Protein AF-A0A6V7LAZ9-F1 (afdb_monomer_lite)

Sequence (55 aa):
ELLVIVEYCRYGNLHNYLLRHRGEFINQIDPATGKIDLSIGSDLLKRSVSVSSHN

Radius of gyration: 17.66 Å; chains: 1; bounding box: 37×25×52 Å

Secondary structure (DSSP, 8-state):
---------TT--HHHHHHHTGGG----B-TTT-SB-TTTTHHHHHTTTT-----

pLDDT: mean 86.34, std 16.47, range [40.62, 97.81]

Organism: NCBI:txid1563983

Foldseek 3Di:
DDDDDDDDDPQPDPVVNCVVCVVVDFDQQDPVPRDGHPVGCPVVVVVVVPPPDDD

Structure (mmCIF, N/CA/C/O backbone):
data_AF-A0A6V7LAZ9-F1
#
_entry.id   AF-A0A6V7LAZ9-F1
#
loop_
_atom_site.group_PDB
_atom_site.id
_atom_site.type_symbol
_atom_site.label_atom_id
_atom_site.label_alt_id
_atom_site.label_comp_id
_atom_site.label_asym_id
_atom_site.label_entity_id
_atom_site.label_seq_id
_atom_site.pdbx_PDB_ins_code
_atom_site.Cartn_x
_atom_site.Cartn_y
_atom_site.Cartn_z
_atom_site.occupancy
_atom_site.B_iso_or_equiv
_atom_site.auth_seq_id
_atom_site.auth_comp_id
_atom_site.auth_asym_id
_atom_site.auth_atom_id
_atom_site.pdbx_PDB_model_num
ATOM 1 N N . GLU A 1 1 ? -5.171 2.103 34.247 1.00 76.12 1 GLU A N 1
ATOM 2 C CA . GLU A 1 1 ? -5.208 1.816 32.796 1.00 76.12 1 GLU A CA 1
ATOM 3 C C . GLU A 1 1 ? -5.195 3.138 32.035 1.00 76.12 1 GLU A C 1
ATOM 5 O O . GLU A 1 1 ? -5.669 4.124 32.590 1.00 76.12 1 GLU A O 1
ATOM 10 N N . LEU A 1 2 ? -4.609 3.185 30.834 1.00 88.56 2 LEU A N 1
ATOM 11 C CA . LEU A 1 2 ? -4.517 4.393 30.003 1.00 88.56 2 LEU A CA 1
ATOM 12 C C . LEU A 1 2 ? -5.175 4.121 28.649 1.00 88.56 2 LEU A C 1
ATOM 14 O O . LEU A 1 2 ? 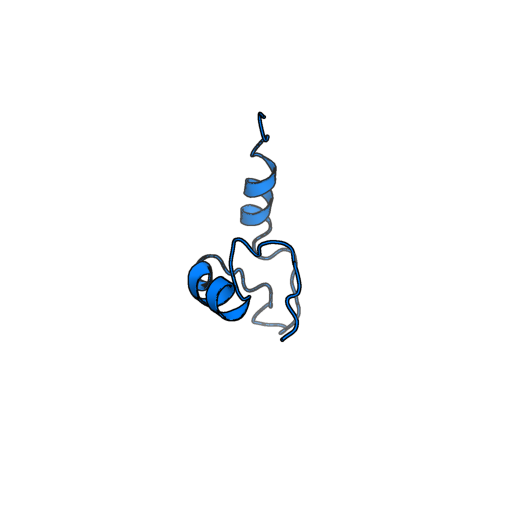-4.885 3.110 28.014 1.00 88.56 2 LEU A O 1
ATOM 18 N N . LEU A 1 3 ? -6.038 5.035 28.215 1.00 93.88 3 LEU A N 1
ATOM 19 C CA . LEU A 1 3 ? -6.744 4.975 26.938 1.00 93.88 3 LEU A CA 1
ATOM 20 C C . LEU A 1 3 ? -6.244 6.113 26.043 1.00 93.88 3 LEU A C 1
ATOM 22 O O . LEU A 1 3 ? -6.071 7.236 26.516 1.00 93.88 3 LEU A O 1
ATOM 26 N N . VAL A 1 4 ? -6.017 5.823 24.761 1.00 96.19 4 VAL A N 1
ATOM 27 C CA . VAL A 1 4 ? -5.542 6.793 23.764 1.00 96.19 4 VAL A CA 1
ATOM 28 C C . VAL A 1 4 ? -6.551 6.861 22.626 1.00 96.19 4 VAL A C 1
ATOM 30 O O . VAL A 1 4 ? -6.921 5.834 22.058 1.00 96.19 4 VAL A O 1
ATOM 33 N N . ILE A 1 5 ? -6.993 8.072 22.299 1.00 97.25 5 ILE A N 1
ATOM 34 C CA . ILE A 1 5 ? -7.888 8.327 21.170 1.00 97.25 5 ILE A CA 1
ATOM 35 C C . ILE A 1 5 ? -7.025 8.610 19.943 1.00 97.25 5 ILE A C 1
ATOM 37 O O . ILE A 1 5 ? -6.146 9.469 19.984 1.00 97.25 5 ILE A O 1
ATOM 41 N N . VAL A 1 6 ? -7.284 7.883 18.861 1.00 97.25 6 VAL A N 1
ATOM 42 C CA . VAL A 1 6 ? -6.609 8.033 17.568 1.00 97.25 6 VAL A CA 1
ATOM 43 C C . VAL A 1 6 ? -7.642 8.069 16.451 1.00 97.25 6 VAL A C 1
ATOM 45 O O . VAL A 1 6 ? -8.787 7.649 16.628 1.00 97.25 6 VAL A O 1
ATOM 48 N N . GLU A 1 7 ? -7.233 8.563 15.291 1.00 97.81 7 GLU A N 1
ATOM 49 C CA . GLU A 1 7 ? -8.067 8.542 14.096 1.00 97.81 7 GLU A CA 1
ATOM 50 C C . GLU A 1 7 ? -8.346 7.109 13.624 1.00 97.81 7 GLU A C 1
ATOM 52 O O . GLU A 1 7 ? -7.544 6.187 13.802 1.00 97.81 7 GLU A O 1
ATOM 57 N N . TYR A 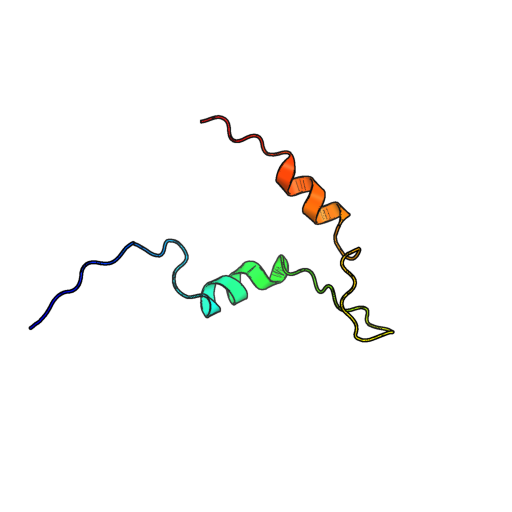1 8 ? -9.506 6.917 12.999 1.00 96.94 8 TYR A N 1
ATOM 58 C CA . TYR A 1 8 ? -9.9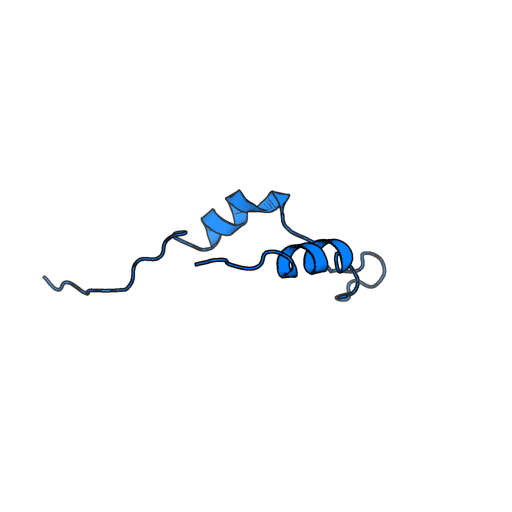08 5.615 12.486 1.00 96.94 8 TYR A CA 1
ATOM 59 C C . TYR A 1 8 ? -9.233 5.296 11.143 1.00 96.94 8 TYR A C 1
ATOM 61 O O . TYR A 1 8 ? -9.478 5.947 10.126 1.00 96.94 8 TYR A O 1
ATOM 69 N N . CYS A 1 9 ? -8.455 4.215 11.107 1.00 96.81 9 CYS A N 1
ATOM 70 C CA . CYS A 1 9 ? -7.862 3.691 9.878 1.00 96.81 9 CYS A CA 1
ATOM 71 C C . CYS A 1 9 ? -8.870 2.832 9.092 1.00 96.81 9 CYS A C 1
ATOM 73 O O . CYS A 1 9 ? -8.935 1.616 9.288 1.00 96.81 9 CYS A O 1
ATOM 75 N N . ARG A 1 10 ? -9.619 3.444 8.157 1.00 96.88 10 ARG A N 1
ATOM 76 C CA . ARG A 1 10 ? -10.685 2.794 7.354 1.00 96.88 10 ARG A CA 1
ATOM 77 C C . ARG A 1 10 ? -10.302 1.453 6.725 1.00 96.88 10 ARG A C 1
ATOM 79 O O . ARG A 1 10 ? -11.127 0.546 6.667 1.00 96.88 10 ARG A O 1
ATOM 86 N N . TYR A 1 11 ? -9.073 1.333 6.236 1.00 96.75 11 TYR A N 1
ATOM 87 C CA . TYR A 1 11 ? -8.612 0.147 5.511 1.00 96.75 11 TYR A CA 1
ATOM 88 C C . TYR A 1 11 ? -7.805 -0.832 6.376 1.00 96.75 11 TYR A C 1
ATOM 90 O O . TYR A 1 11 ? -7.363 -1.874 5.892 1.00 96.75 11 TYR A O 1
ATOM 98 N N . GLY A 1 12 ? -7.651 -0.530 7.667 1.00 95.94 12 GLY A N 1
ATOM 99 C CA . GLY A 1 12 ? -6.856 -1.329 8.589 1.00 95.94 12 GLY A CA 1
ATOM 100 C C . GLY A 1 12 ? -5.361 -1.258 8.282 1.00 95.94 12 GLY A C 1
ATOM 101 O O . GLY A 1 12 ? -4.842 -0.224 7.866 1.00 95.94 12 GLY A O 1
ATOM 102 N N . ASN A 1 13 ? -4.652 -2.357 8.536 1.00 96.94 13 ASN A N 1
ATOM 103 C CA . ASN A 1 13 ? -3.209 -2.413 8.329 1.00 96.94 13 ASN A CA 1
ATOM 104 C C . ASN A 1 13 ? -2.838 -2.577 6.847 1.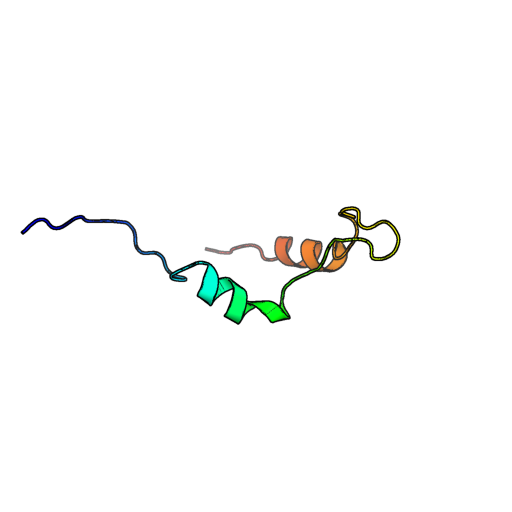00 96.94 13 ASN A C 1
ATOM 106 O O . ASN A 1 13 ? -3.560 -3.193 6.058 1.00 96.94 13 ASN A O 1
ATOM 110 N N . LEU A 1 14 ? -1.648 -2.084 6.506 1.00 96.44 14 LEU A N 1
ATOM 111 C CA . LEU A 1 14 ? -1.138 -2.087 5.140 1.00 96.44 14 LEU A CA 1
ATOM 112 C C . LEU A 1 14 ? -0.961 -3.503 4.568 1.00 96.44 14 LEU A C 1
ATOM 114 O O . LEU A 1 14 ? -1.243 -3.719 3.396 1.00 96.44 14 LEU A O 1
ATOM 118 N N . HIS A 1 15 ? -0.548 -4.479 5.380 1.00 96.88 15 HIS A N 1
ATOM 119 C CA . HIS A 1 15 ? -0.327 -5.853 4.918 1.00 96.88 15 HIS A CA 1
ATOM 120 C C . HIS A 1 15 ? -1.606 -6.475 4.335 1.00 96.88 15 HIS A C 1
ATOM 122 O O . HIS A 1 15 ? -1.612 -6.951 3.200 1.00 96.88 15 HIS A O 1
ATOM 128 N N . ASN A 1 16 ? -2.715 -6.397 5.072 1.00 97.19 16 ASN A N 1
ATOM 129 C CA . ASN A 1 16 ? -4.005 -6.910 4.616 1.00 97.19 16 ASN A CA 1
ATOM 130 C C . ASN A 1 16 ? -4.555 -6.116 3.431 1.00 97.19 16 ASN A C 1
ATOM 132 O O . ASN A 1 16 ? -5.150 -6.705 2.529 1.00 97.19 16 ASN A O 1
ATOM 136 N N . TYR A 1 17 ? -4.358 -4.797 3.427 1.00 97.12 17 TYR A N 1
ATOM 137 C CA . TYR A 1 17 ? -4.770 -3.951 2.313 1.00 97.12 17 TYR A CA 1
ATOM 138 C C . TYR A 1 17 ? -4.069 -4.360 1.009 1.00 97.12 17 TYR A C 1
ATOM 140 O O . TYR A 1 17 ? -4.732 -4.631 0.009 1.00 97.12 17 TYR A O 1
ATOM 148 N N . LEU A 1 18 ? -2.741 -4.507 1.042 1.00 96.56 18 LEU A N 1
ATOM 149 C CA . LEU A 1 18 ? -1.948 -4.916 -0.118 1.00 96.56 18 LEU A CA 1
ATOM 150 C C . LEU A 1 18 ? -2.301 -6.330 -0.596 1.00 96.56 18 LEU A C 1
ATOM 152 O O . LEU A 1 18 ? -2.413 -6.554 -1.798 1.00 96.56 18 LEU A O 1
ATOM 156 N N . LEU A 1 19 ? -2.529 -7.279 0.319 1.00 96.75 19 LEU A N 1
ATOM 157 C CA . LEU A 1 19 ? -2.948 -8.635 -0.054 1.00 96.75 19 LEU A CA 1
ATOM 158 C C . LEU A 1 19 ? -4.308 -8.656 -0.761 1.00 96.75 19 LEU A C 1
ATOM 160 O O . LEU A 1 19 ? -4.477 -9.403 -1.725 1.00 96.75 19 LEU A O 1
ATOM 164 N N . ARG A 1 20 ? -5.268 -7.843 -0.305 1.00 97.31 20 ARG A N 1
ATOM 165 C CA . ARG A 1 20 ? -6.607 -7.751 -0.909 1.00 97.31 20 ARG A CA 1
ATOM 166 C C . ARG A 1 20 ? -6.574 -7.109 -2.294 1.00 97.31 20 ARG A C 1
ATOM 168 O O . ARG A 1 20 ? -7.240 -7.606 -3.194 1.00 97.31 20 ARG A O 1
ATOM 175 N N . HIS A 1 21 ? -5.759 -6.073 -2.479 1.00 95.38 21 HIS A N 1
ATOM 176 C CA . HIS A 1 21 ? -5.645 -5.333 -3.743 1.00 95.38 21 HIS A CA 1
ATOM 177 C C . HIS A 1 21 ? -4.492 -5.810 -4.639 1.00 95.38 21 HIS A C 1
ATOM 179 O O . HIS A 1 21 ? -4.122 -5.138 -5.598 1.00 95.38 21 HIS A O 1
ATOM 185 N N . ARG A 1 22 ? -3.936 -7.003 -4.386 1.00 94.94 22 ARG A N 1
ATOM 186 C CA . ARG A 1 22 ? -2.819 -7.564 -5.170 1.00 94.94 22 ARG A CA 1
ATOM 187 C C . ARG A 1 22 ? -3.103 -7.691 -6.671 1.00 94.94 22 ARG A C 1
ATOM 189 O O . ARG A 1 22 ? -2.167 -7.676 -7.458 1.00 94.94 22 ARG A O 1
ATOM 196 N N . GLY A 1 23 ? -4.371 -7.845 -7.060 1.00 94.56 23 GLY A N 1
ATOM 197 C CA . GLY A 1 23 ? -4.786 -7.928 -8.466 1.00 94.56 23 GLY A CA 1
ATOM 198 C C . GLY A 1 23 ? -4.771 -6.584 -9.198 1.00 94.56 23 GLY A C 1
ATOM 199 O O . GLY A 1 23 ? -4.785 -6.563 -10.421 1.00 94.56 23 GLY A O 1
ATOM 200 N N . GLU A 1 24 ? -4.718 -5.477 -8.458 1.00 91.00 24 GLU A N 1
ATOM 201 C CA . GLU A 1 24 ? -4.664 -4.111 -8.992 1.00 91.00 24 GLU A CA 1
ATOM 202 C C . GLU A 1 24 ? -3.222 -3.567 -9.026 1.00 91.00 24 GLU A C 1
ATOM 204 O O . GLU A 1 24 ? -2.987 -2.429 -9.426 1.00 91.00 24 GLU A O 1
ATOM 209 N N . PH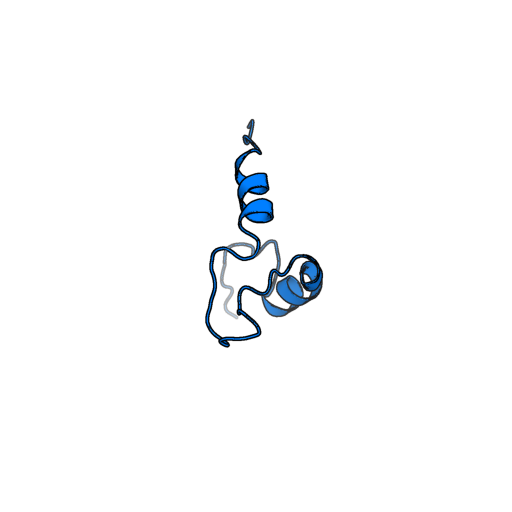E A 1 25 ? -2.238 -4.370 -8.602 1.00 92.25 25 PHE A N 1
ATOM 210 C CA . PHE A 1 25 ? -0.837 -3.968 -8.571 1.00 92.25 25 PHE A CA 1
ATOM 211 C C . PHE A 1 25 ? -0.235 -3.900 -9.981 1.00 92.25 25 PHE A C 1
ATOM 213 O O . PHE A 1 25 ? -0.281 -4.869 -10.739 1.00 92.25 25 PHE A O 1
ATOM 220 N N . ILE A 1 26 ? 0.404 -2.772 -10.299 1.00 91.94 26 ILE A N 1
ATOM 221 C CA . ILE A 1 26 ? 1.154 -2.570 -11.543 1.00 91.94 26 ILE A CA 1
ATOM 222 C C . ILE A 1 26 ? 2.645 -2.682 -11.224 1.00 91.94 26 ILE A C 1
ATOM 224 O O . ILE A 1 26 ? 3.204 -1.831 -10.531 1.00 91.94 26 ILE A O 1
ATOM 228 N N . ASN A 1 27 ? 3.300 -3.719 -11.749 1.00 92.81 27 ASN A N 1
ATOM 229 C CA . ASN A 1 27 ? 4.750 -3.846 -11.645 1.00 92.81 27 ASN A CA 1
ATOM 230 C C . ASN A 1 27 ? 5.431 -2.913 -12.655 1.00 92.81 27 ASN A C 1
ATOM 232 O O . ASN A 1 27 ? 5.393 -3.179 -13.851 1.00 92.81 27 ASN A O 1
ATOM 236 N N . GLN A 1 28 ? 6.062 -1.846 -12.168 1.00 94.88 28 GLN A N 1
ATOM 237 C CA . GLN A 1 28 ? 6.759 -0.851 -12.997 1.00 94.88 28 GLN A CA 1
ATOM 238 C C . GLN A 1 28 ? 8.251 -1.159 -13.191 1.00 94.88 28 GLN A C 1
ATOM 240 O O . GLN A 1 28 ? 9.010 -0.297 -13.621 1.00 94.88 28 GLN A O 1
ATOM 245 N N . ILE A 1 29 ? 8.705 -2.360 -12.836 1.00 96.38 29 ILE A N 1
ATOM 246 C CA . ILE A 1 29 ? 10.078 -2.784 -13.107 1.00 96.38 29 ILE A CA 1
ATOM 247 C C . ILE A 1 29 ? 10.135 -3.334 -14.530 1.00 96.38 29 ILE A C 1
ATOM 249 O O . ILE A 1 29 ? 9.464 -4.318 -14.843 1.00 96.38 29 ILE A O 1
ATOM 253 N N . ASP A 1 30 ? 10.965 -2.722 -15.370 1.00 95.88 30 ASP A N 1
ATOM 254 C CA . ASP A 1 30 ? 11.291 -3.253 -16.687 1.00 95.88 30 ASP A CA 1
ATOM 255 C C . ASP A 1 30 ? 12.010 -4.609 -16.520 1.00 95.88 30 ASP A C 1
ATOM 257 O O . ASP A 1 30 ? 13.077 -4.669 -15.897 1.00 95.88 30 ASP A O 1
ATOM 261 N N . PRO A 1 31 ? 11.459 -5.710 -17.063 1.00 93.75 31 PRO A N 1
ATOM 262 C CA . PRO A 1 31 ? 12.027 -7.044 -16.896 1.00 93.75 31 PRO A CA 1
ATOM 263 C C . PRO A 1 31 ? 13.389 -7.226 -17.581 1.00 93.75 31 PRO A C 1
ATOM 265 O O . PRO A 1 31 ? 14.127 -8.135 -17.208 1.00 93.75 31 PRO A O 1
ATOM 268 N N . ALA A 1 32 ? 13.733 -6.394 -18.569 1.00 96.06 32 ALA A N 1
ATOM 269 C CA . ALA A 1 32 ? 15.004 -6.473 -19.283 1.00 96.06 32 ALA A CA 1
ATOM 270 C C . ALA A 1 32 ? 16.123 -5.707 -18.564 1.00 96.06 32 ALA A C 1
ATOM 272 O O . ALA A 1 32 ? 17.259 -6.178 -18.511 1.00 96.06 32 ALA A O 1
ATOM 273 N N . THR A 1 33 ? 15.819 -4.528 -18.013 1.00 96.62 33 THR A N 1
ATOM 274 C CA . THR A 1 33 ? 16.828 -3.666 -17.370 1.00 96.62 33 THR A CA 1
ATOM 275 C C . THR A 1 33 ? 16.845 -3.767 -15.847 1.00 96.62 33 THR A C 1
ATOM 277 O O . THR A 1 33 ? 17.816 -3.338 -15.221 1.00 96.62 33 THR A O 1
ATOM 280 N N . GLY A 1 34 ? 15.781 -4.300 -15.238 1.00 96.38 34 GLY A N 1
ATOM 281 C CA . GLY A 1 34 ? 15.579 -4.314 -13.788 1.00 96.38 34 GLY A CA 1
ATOM 282 C C . GLY A 1 34 ? 15.374 -2.922 -13.184 1.00 96.38 34 GLY A C 1
ATOM 283 O O . GLY A 1 34 ? 15.398 -2.774 -11.962 1.00 96.38 34 GLY A O 1
ATOM 284 N N . LYS A 1 35 ? 15.210 -1.888 -14.017 1.00 97.38 35 LYS A N 1
ATOM 285 C CA . LYS A 1 35 ? 15.018 -0.504 -13.582 1.00 97.38 35 LYS A CA 1
ATOM 286 C C . LYS A 1 35 ? 13.538 -0.154 -13.560 1.00 97.38 35 LYS A C 1
ATOM 288 O O . LYS A 1 35 ? 12.723 -0.789 -14.219 1.00 97.38 35 LYS A O 1
ATOM 293 N N . ILE A 1 36 ? 13.206 0.876 -12.792 1.00 96.00 36 ILE A N 1
ATOM 294 C CA . ILE A 1 36 ? 11.857 1.436 -12.788 1.00 96.00 36 ILE A CA 1
ATOM 295 C C . ILE A 1 36 ? 11.616 2.142 -14.124 1.00 96.00 36 ILE A C 1
ATOM 297 O O . ILE A 1 36 ? 12.386 3.028 -14.502 1.00 96.00 36 ILE A O 1
ATOM 301 N N . ASP A 1 37 ? 10.526 1.779 -14.790 1.00 95.25 37 ASP A N 1
ATOM 302 C CA . ASP A 1 37 ? 9.989 2.447 -15.966 1.00 95.25 37 ASP A CA 1
ATOM 303 C C . ASP A 1 37 ? 8.583 2.976 -15.649 1.00 95.25 37 ASP A C 1
ATOM 305 O O . ASP A 1 37 ? 7.601 2.238 -15.560 1.00 95.25 37 ASP A O 1
ATOM 309 N N . LEU A 1 38 ? 8.497 4.297 -15.483 1.00 90.81 38 LEU A N 1
ATOM 310 C CA . LEU A 1 38 ? 7.262 5.009 -15.142 1.00 90.81 38 LEU A CA 1
ATOM 311 C C . LEU A 1 38 ? 6.245 5.036 -16.295 1.00 90.81 38 LEU A C 1
ATOM 313 O O . LEU A 1 38 ? 5.093 5.424 -16.096 1.00 90.81 38 LEU A O 1
ATOM 317 N N . SER A 1 39 ? 6.653 4.651 -17.507 1.00 92.00 39 SER A N 1
ATOM 318 C CA . SER A 1 39 ? 5.733 4.532 -18.636 1.00 92.00 39 SER A CA 1
ATOM 319 C C . SER A 1 39 ? 4.829 3.297 -18.517 1.00 92.00 39 SER A C 1
ATOM 321 O O . SER A 1 39 ? 3.708 3.312 -19.034 1.00 92.00 39 SER A O 1
ATOM 323 N N . ILE A 1 40 ? 5.247 2.273 -17.760 1.00 92.00 40 ILE A N 1
ATOM 324 C CA . ILE A 1 40 ? 4.471 1.050 -17.530 1.00 92.00 40 ILE A CA 1
ATOM 325 C C . ILE A 1 40 ? 3.188 1.377 -16.749 1.00 92.00 40 ILE A C 1
ATOM 327 O O . ILE A 1 40 ? 3.223 1.872 -15.623 1.00 92.00 40 ILE A O 1
ATOM 331 N N . GLY A 1 41 ? 2.029 1.086 -17.350 1.00 89.00 41 GLY A N 1
ATOM 332 C CA . GLY A 1 41 ? 0.710 1.335 -16.755 1.00 89.00 41 GLY A CA 1
ATOM 333 C C . GLY A 1 41 ? 0.265 2.802 -16.766 1.00 89.00 41 GLY A C 1
ATOM 334 O O . GLY A 1 41 ? -0.734 3.146 -16.130 1.00 89.00 41 GLY A O 1
ATOM 335 N N . SER A 1 42 ? 0.970 3.678 -17.493 1.00 88.25 42 SER A N 1
ATOM 336 C CA . SER A 1 42 ? 0.599 5.092 -17.652 1.00 88.25 42 SER A CA 1
ATOM 337 C C . SER A 1 42 ? -0.812 5.294 -18.225 1.00 88.25 42 SER A C 1
ATOM 339 O O . SER A 1 42 ? -1.485 6.270 -17.905 1.00 88.25 42 SER A O 1
ATOM 341 N N . ASP A 1 43 ? -1.279 4.390 -19.077 1.00 85.75 43 ASP A N 1
ATOM 342 C CA . ASP A 1 43 ? -2.630 4.353 -19.641 1.00 85.75 43 ASP A CA 1
ATOM 343 C C . ASP A 1 43 ? -3.704 4.016 -18.590 1.00 85.75 43 ASP A C 1
ATOM 345 O O . ASP A 1 43 ? -4.755 4.660 -18.552 1.00 85.75 43 ASP A O 1
ATOM 349 N N . LEU A 1 44 ? -3.412 3.079 -17.683 1.00 82.94 44 LEU A N 1
ATOM 350 C CA . LEU A 1 44 ? -4.299 2.701 -16.579 1.00 82.94 44 LEU A CA 1
ATOM 351 C C . LEU A 1 44 ? -4.408 3.819 -15.532 1.00 82.94 44 LEU A C 1
ATOM 353 O O . LEU A 1 44 ? -5.504 4.128 -15.061 1.00 82.94 44 LEU A O 1
ATOM 357 N N . LEU A 1 45 ? -3.284 4.470 -15.216 1.00 74.25 45 LEU A N 1
ATOM 358 C CA . LEU A 1 45 ? -3.217 5.570 -14.248 1.00 74.25 45 LEU A CA 1
ATOM 359 C C . LEU A 1 45 ? -3.906 6.849 -14.743 1.00 74.25 45 LEU A C 1
ATOM 361 O O . LEU A 1 45 ? -4.459 7.597 -13.945 1.00 74.25 45 LEU A O 1
ATOM 365 N N . LYS A 1 46 ? -3.941 7.104 -16.056 1.00 69.81 46 LYS A N 1
ATOM 366 C CA . LYS A 1 46 ? -4.674 8.256 -16.613 1.00 69.81 46 LYS A CA 1
ATOM 367 C C . LYS A 1 46 ? -6.189 8.144 -16.421 1.00 69.81 46 LYS A C 1
ATOM 369 O O . LYS A 1 46 ? -6.866 9.167 -16.346 1.00 69.81 46 LYS A O 1
ATOM 374 N N . ARG A 1 47 ? -6.730 6.924 -16.309 1.00 58.19 47 ARG A N 1
ATOM 375 C CA . ARG A 1 47 ? -8.179 6.681 -16.202 1.00 58.19 47 ARG A CA 1
ATOM 376 C C . ARG A 1 47 ? -8.760 7.007 -14.822 1.00 58.19 47 ARG A C 1
ATOM 378 O O . ARG A 1 47 ? -9.966 7.209 -14.711 1.00 58.19 47 ARG A O 1
ATOM 385 N N . SER A 1 48 ? -7.935 7.077 -13.776 1.00 57.88 48 SER A N 1
ATOM 386 C CA . SER A 1 48 ? -8.391 7.404 -12.416 1.00 57.88 48 SER A CA 1
ATOM 387 C C . SER A 1 48 ? -8.566 8.908 -12.176 1.00 57.88 48 SER A C 1
ATOM 389 O O . SER A 1 48 ? -9.319 9.288 -11.285 1.00 57.88 48 SER A O 1
ATOM 391 N N . VAL A 1 49 ? -7.953 9.771 -12.995 1.00 55.03 49 VAL A N 1
ATOM 392 C CA . VAL A 1 49 ? -8.050 11.239 -12.848 1.00 55.03 49 VAL A CA 1
ATOM 393 C C . VAL A 1 49 ? -9.357 11.801 -13.434 1.00 55.03 49 VAL A C 1
ATOM 395 O O . VAL A 1 49 ? -9.775 12.896 -13.072 1.00 55.03 49 VAL A O 1
ATOM 398 N N . SER A 1 50 ? -10.061 11.053 -14.294 1.00 54.31 50 SER A N 1
ATOM 399 C CA . SER A 1 50 ? -11.332 11.490 -14.900 1.00 54.31 50 SER A CA 1
ATOM 400 C C . SER A 1 50 ? -12.580 11.243 -14.041 1.00 54.31 50 SER A C 1
ATOM 402 O O . SER A 1 50 ? -13.687 11.525 -14.496 1.00 54.31 50 SER A O 1
ATOM 404 N N . VAL A 1 51 ? -12.449 10.742 -12.808 1.00 56.56 51 VAL A N 1
ATOM 405 C CA . VAL A 1 51 ? -13.578 10.713 -11.865 1.00 56.56 51 VAL A CA 1
ATOM 406 C C . VAL A 1 51 ? -13.633 12.063 -11.155 1.00 56.56 51 VAL A C 1
ATOM 408 O O . VAL A 1 51 ? -13.018 12.270 -10.113 1.00 56.56 51 VAL A O 1
ATOM 411 N N . SER A 1 52 ? -14.367 13.009 -11.741 1.00 51.44 52 SER A N 1
ATOM 412 C CA . SER A 1 52 ? -14.802 14.210 -11.035 1.00 51.44 52 SER A CA 1
ATOM 413 C C . SER A 1 52 ? -15.617 13.790 -9.807 1.00 51.44 52 SER A C 1
ATOM 415 O O . SER A 1 52 ? -16.731 13.286 -9.964 1.00 51.44 52 SER A O 1
ATOM 417 N N . SER A 1 53 ? -15.084 14.000 -8.602 1.00 51.47 53 SER A N 1
ATOM 418 C CA . SER A 1 53 ? -15.884 14.013 -7.374 1.00 51.47 53 SER A CA 1
ATOM 419 C C . SER A 1 53 ? -16.936 15.114 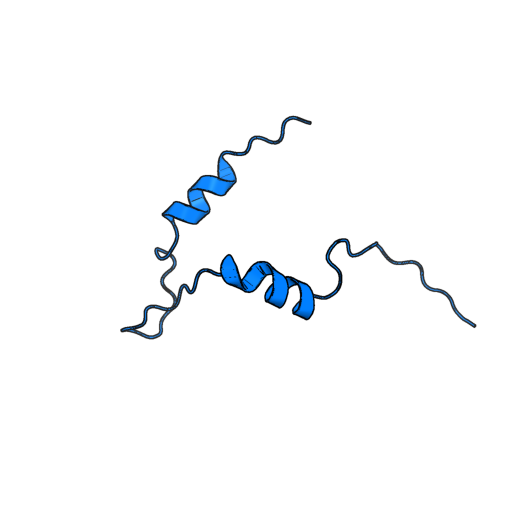-7.513 1.00 51.47 53 SER A C 1
ATOM 421 O O . SER A 1 53 ? -16.618 16.293 -7.383 1.00 51.47 53 SER A O 1
ATOM 423 N N . HIS A 1 54 ? -18.176 14.744 -7.825 1.00 40.62 54 HIS A N 1
ATOM 424 C CA . HIS A 1 54 ? -19.319 15.574 -7.461 1.00 40.62 54 HIS A CA 1
ATOM 425 C C . HIS A 1 54 ? -19.633 15.258 -5.995 1.00 40.62 54 HIS A C 1
ATOM 427 O O . HIS A 1 54 ? -19.775 14.085 -5.648 1.00 40.62 54 HIS A O 1
ATOM 433 N N . ASN A 1 55 ? -19.622 16.307 -5.166 1.00 41.12 55 ASN A N 1
ATOM 434 C CA . ASN A 1 55 ? -19.976 16.280 -3.742 1.00 41.12 55 ASN A CA 1
ATOM 435 C C . ASN A 1 55 ? -21.365 15.685 -3.502 1.00 41.12 55 ASN A C 1
ATOM 437 O O . ASN A 1 55 ? -22.284 16.036 -4.277 1.00 41.12 55 ASN A O 1
#